Protein AF-A0A7S2FV29-F1 (afdb_monomer)

Nearest PDB structures (foldseek):
  6sgd-assembly1_A  TM=8.926E-01  e=2.599E-06  Homo sapiens
  2xnm-assembly1_A  TM=9.007E-01  e=4.123E-06  Homo sapiens
  2w5b-assembly1_A  TM=8.943E-01  e=2.611E-05  Homo sapiens
  2w5a-assembly1_A  TM=8.848E-01  e=2.327E-05  Homo sapiens
  2w5h-assembly1_A  TM=8.941E-01  e=4.142E-05  Homo sapiens

Secondary structure (DSSP, 8-state):
--PPPPS----TTGGGG-TT---------PPPHHHHHHEEEEEEEEEETTEEEEEEEETTT--EEEEEEESSTTSSHHHHHHHHHHHHHHHH---TTS--EEEEEE-TTSS-EEEEEE---

pLDDT: mean 80.36, std 20.68, range [34.12, 97.06]

Organism: NCBI:txid156173

InterPro domains:
  IPR000719 Protein kinase domain [PF00069] (39-121)
  IPR000719 Protein kinase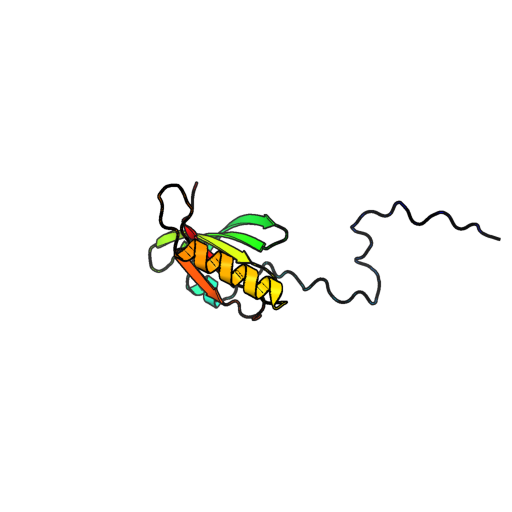 domain [PS50011] (39-121)
  IPR011009 Protein kinase-like domain superfamily [SSF56112] (33-121)
  IPR017441 Protein kinase, ATP binding site [PS00107] (45-68)
  IPR050117 Mitogen-activated protein (MAP) kinase [PTHR24055] (35-121)

Foldseek 3Di:
DDDDDDPPDDDPPPPPPDPPPDDPPPPDPDDDPVVCVQWAFDAWPDDDPQWTWTWIAGPPVRAIKIKTKGAQCPVDPVSVVVSVVVVVVLQVDDDPPHWHFPDKAQDPVNRMIITIIHDDD

Mean predicted aligned error: 11.05 Å

Radius of gyration: 19.19 Å; Cα contacts (8 Å, |Δi|>4): 158; chains: 1; bounding box: 43×57×44 Å

Structure (mmCIF, N/CA/C/O backbone):
data_AF-A0A7S2FV29-F1
#
_entry.id   AF-A0A7S2FV29-F1
#
loop_
_atom_site.group_PDB
_atom_site.id
_atom_site.type_symbol
_atom_site.label_atom_id
_atom_site.label_alt_id
_atom_site.label_comp_id
_atom_site.label_asym_id
_atom_site.label_entity_id
_atom_site.label_seq_id
_atom_site.pdbx_PDB_ins_code
_atom_site.Cartn_x
_atom_site.Cartn_y
_atom_site.Cartn_z
_atom_site.occupancy
_atom_site.B_iso_or_equiv
_atom_site.auth_seq_id
_atom_site.auth_comp_id
_atom_site.auth_asym_id
_atom_site.auth_atom_id
_atom_site.pdbx_PDB_model_num
ATOM 1 N N . THR A 1 1 ? 27.375 -44.046 -28.015 1.00 40.50 1 THR A N 1
ATOM 2 C CA . THR A 1 1 ? 26.262 -43.602 -28.888 1.00 40.50 1 THR A CA 1
ATOM 3 C C . THR A 1 1 ? 24.972 -43.512 -28.085 1.00 40.50 1 THR A C 1
ATOM 5 O O . THR A 1 1 ? 24.246 -44.488 -27.968 1.00 40.50 1 THR A O 1
ATOM 8 N N . LYS A 1 2 ? 24.682 -42.356 -27.470 1.00 34.12 2 LYS A N 1
ATOM 9 C CA . LYS A 1 2 ? 23.396 -42.109 -26.796 1.00 34.12 2 LYS A CA 1
ATOM 10 C C . LYS A 1 2 ? 22.786 -40.819 -27.332 1.00 34.12 2 LYS A C 1
ATOM 12 O O . LYS A 1 2 ? 23.417 -39.767 -27.332 1.00 34.12 2 LYS A O 1
ATOM 17 N N . LYS A 1 3 ? 21.591 -40.995 -27.886 1.00 37.47 3 LYS A N 1
ATOM 18 C CA . LYS A 1 3 ? 20.774 -40.036 -28.622 1.00 37.47 3 LYS A CA 1
ATOM 19 C C . LYS A 1 3 ? 20.309 -38.912 -27.687 1.00 37.47 3 LYS A C 1
ATOM 21 O O . LYS A 1 3 ? 19.856 -39.193 -26.581 1.00 37.47 3 LYS A O 1
ATOM 26 N N . ARG A 1 4 ? 20.413 -37.659 -28.144 1.00 37.59 4 ARG A N 1
ATOM 27 C CA . ARG A 1 4 ? 19.741 -36.498 -27.539 1.00 37.59 4 ARG A CA 1
ATOM 28 C C . ARG A 1 4 ? 18.236 -36.621 -27.792 1.00 37.59 4 ARG A C 1
ATOM 30 O O . ARG A 1 4 ? 17.831 -36.792 -28.937 1.00 37.59 4 ARG A O 1
ATOM 37 N N . LEU A 1 5 ? 17.440 -36.527 -26.731 1.00 40.25 5 LEU A N 1
ATOM 38 C CA . LEU A 1 5 ? 16.002 -36.240 -26.781 1.00 40.25 5 LEU A CA 1
ATOM 39 C C . LEU A 1 5 ? 15.786 -34.729 -26.539 1.00 40.25 5 LEU A C 1
ATOM 41 O O . LEU A 1 5 ? 16.661 -34.092 -25.944 1.00 40.25 5 LEU A O 1
ATOM 45 N N . PRO A 1 6 ? 14.694 -34.136 -27.057 1.00 38.59 6 PRO A N 1
ATOM 46 C CA . PRO A 1 6 ? 14.573 -32.696 -27.272 1.00 38.59 6 PRO A CA 1
ATOM 47 C C . PRO A 1 6 ? 14.159 -31.921 -26.011 1.00 38.59 6 PRO A C 1
ATOM 49 O O . PRO A 1 6 ? 13.435 -32.412 -25.153 1.00 38.59 6 PRO A O 1
ATOM 52 N N . LEU A 1 7 ? 14.613 -30.668 -25.949 1.00 43.84 7 LEU A N 1
ATOM 53 C CA . LEU A 1 7 ? 14.536 -29.704 -24.840 1.00 43.84 7 LEU A CA 1
ATOM 54 C C . LEU A 1 7 ? 13.140 -29.093 -24.579 1.00 43.84 7 LEU A C 1
ATOM 56 O O . LEU A 1 7 ? 13.039 -27.982 -24.070 1.00 43.84 7 LEU A O 1
ATOM 60 N N . ALA A 1 8 ? 12.056 -29.788 -24.906 1.00 43.84 8 ALA A N 1
ATOM 61 C CA . ALA A 1 8 ? 10.704 -29.242 -24.802 1.00 43.84 8 ALA A CA 1
ATOM 62 C C . ALA A 1 8 ? 9.825 -30.136 -23.922 1.00 43.84 8 ALA A C 1
ATOM 64 O O . ALA A 1 8 ? 9.058 -30.913 -24.469 1.00 43.84 8 ALA A O 1
ATOM 65 N N . CYS A 1 9 ? 9.996 -30.078 -22.590 1.00 40.78 9 CYS A N 1
ATOM 66 C CA . CYS A 1 9 ? 8.994 -30.494 -21.578 1.00 40.78 9 CYS A CA 1
ATOM 67 C C . CYS A 1 9 ? 9.535 -30.456 -20.128 1.00 40.78 9 CYS A C 1
ATOM 69 O O . CYS A 1 9 ? 9.363 -31.417 -19.382 1.00 40.78 9 CYS A O 1
ATOM 71 N N . LEU A 1 10 ? 10.179 -29.370 -19.681 1.00 38.88 10 LEU A N 1
ATOM 72 C CA . LEU A 1 10 ? 10.472 -29.217 -18.246 1.00 38.88 10 LEU A CA 1
ATOM 73 C C . LEU A 1 10 ? 9.546 -28.165 -17.611 1.00 38.88 10 LEU A C 1
ATOM 75 O O . LEU A 1 10 ? 9.418 -27.069 -18.158 1.00 38.88 10 LEU A O 1
ATOM 79 N N . PRO A 1 11 ? 8.873 -28.488 -16.488 1.00 40.88 11 PRO A N 1
ATOM 80 C CA . PRO A 1 11 ? 7.975 -27.569 -15.801 1.00 40.88 11 PRO A CA 1
ATOM 81 C C . PRO A 1 11 ? 8.756 -26.371 -15.249 1.00 40.88 11 PRO A C 1
ATOM 83 O O . PRO A 1 11 ? 9.900 -26.509 -14.810 1.00 40.88 11 PRO A O 1
ATOM 86 N N . LEU A 1 12 ? 8.105 -25.203 -15.214 1.00 47.28 12 LEU A N 1
ATOM 87 C CA . LEU A 1 12 ? 8.633 -23.893 -14.789 1.00 47.28 12 LEU A CA 1
ATOM 88 C C . LEU A 1 12 ? 9.187 -23.822 -13.343 1.00 47.28 12 LEU A C 1
ATOM 90 O O . LEU A 1 12 ? 9.497 -22.740 -12.856 1.00 47.28 12 LEU A O 1
ATOM 94 N N . GLN A 1 13 ? 9.330 -24.950 -12.647 1.00 45.34 13 GLN A N 1
ATOM 95 C CA . GLN A 1 13 ? 9.890 -25.054 -11.296 1.00 45.34 13 GLN A CA 1
ATOM 96 C C . GLN A 1 13 ? 11.311 -25.650 -11.267 1.00 45.34 13 GLN A C 1
ATOM 98 O O . GLN A 1 13 ? 11.946 -25.670 -10.218 1.00 45.34 13 GLN A O 1
ATOM 103 N N . ALA A 1 14 ? 11.855 -26.099 -12.404 1.00 39.19 14 ALA A N 1
ATOM 104 C CA . ALA A 1 14 ? 13.146 -26.799 -12.445 1.00 39.19 14 ALA A CA 1
ATOM 105 C C . ALA A 1 14 ? 14.395 -25.888 -12.461 1.00 39.19 14 ALA A C 1
ATOM 107 O O . ALA A 1 14 ? 15.518 -26.384 -12.452 1.00 39.19 14 ALA A O 1
ATOM 108 N N . TRP A 1 15 ? 14.237 -24.563 -12.468 1.00 43.34 15 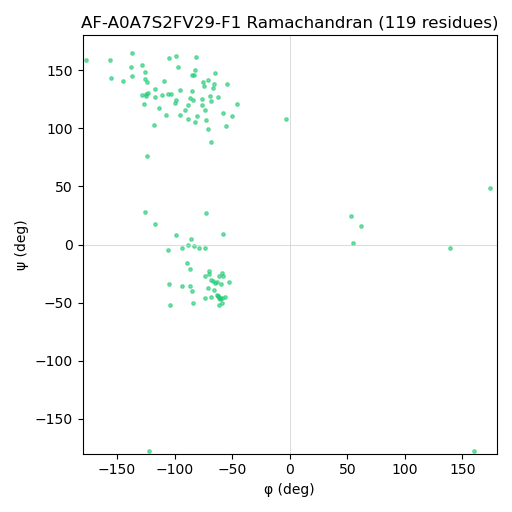TRP A N 1
ATOM 109 C CA . TRP A 1 15 ? 15.358 -23.613 -12.534 1.00 43.34 15 TRP A CA 1
ATOM 110 C C . TRP A 1 15 ? 15.932 -23.221 -11.161 1.00 43.34 15 TRP A C 1
ATOM 112 O O . TRP A 1 15 ? 16.918 -22.494 -11.100 1.00 43.34 15 TRP A O 1
ATOM 122 N N . ALA A 1 16 ? 15.381 -23.746 -10.060 1.00 41.41 16 ALA A N 1
ATOM 123 C CA . ALA A 1 16 ? 15.835 -23.446 -8.699 1.00 41.41 16 ALA A CA 1
ATOM 124 C C . ALA A 1 16 ? 17.117 -24.195 -8.252 1.00 41.41 16 ALA A C 1
ATOM 126 O O . ALA A 1 16 ? 17.596 -23.949 -7.151 1.00 41.41 16 ALA A O 1
ATOM 127 N N . TRP A 1 17 ? 17.684 -25.095 -9.071 1.00 44.44 17 TRP A N 1
ATOM 128 C CA . TRP A 1 17 ? 18.804 -25.978 -8.679 1.00 44.44 17 TRP A CA 1
ATOM 129 C C . TRP A 1 17 ? 20.033 -25.916 -9.609 1.00 44.44 17 TRP A C 1
ATOM 131 O O . TRP A 1 17 ? 20.782 -26.886 -9.715 1.00 44.44 17 TRP A O 1
ATOM 141 N N . LEU A 1 18 ? 20.278 -24.786 -10.285 1.00 37.41 18 LEU A N 1
ATOM 142 C CA . LEU A 1 18 ? 21.548 -24.555 -10.989 1.00 37.41 18 LEU A CA 1
ATOM 143 C C . LEU A 1 18 ? 22.483 -23.674 -10.141 1.00 37.41 18 LEU A C 1
ATOM 145 O O . LEU A 1 18 ? 22.119 -22.535 -9.832 1.00 37.41 18 LEU A O 1
ATOM 149 N N . PRO A 1 19 ? 23.695 -24.146 -9.789 1.00 40.09 19 PRO A N 1
ATOM 150 C CA . PRO A 1 19 ? 24.687 -23.321 -9.113 1.00 40.09 19 PRO A CA 1
ATOM 151 C C . PRO A 1 19 ? 25.224 -22.297 -10.123 1.00 40.09 19 PRO A C 1
ATOM 153 O O . PRO A 1 19 ? 26.027 -22.628 -10.991 1.00 40.09 19 PRO A O 1
ATOM 156 N N . GLY A 1 20 ? 24.708 -21.068 -10.059 1.00 49.06 20 GLY A N 1
ATOM 157 C CA . GLY A 1 20 ? 25.052 -19.980 -10.986 1.00 49.06 20 GLY A CA 1
ATOM 158 C C . GLY A 1 20 ? 23.877 -19.109 -11.448 1.00 49.06 20 GLY A C 1
ATOM 159 O O . GLY A 1 20 ? 24.097 -18.134 -12.161 1.00 49.06 20 GLY A O 1
ATOM 160 N N . GLY A 1 21 ? 22.638 -19.414 -11.046 1.00 39.38 21 GLY A N 1
ATOM 161 C CA . GLY A 1 21 ? 21.497 -18.521 -11.263 1.00 39.38 21 GLY A CA 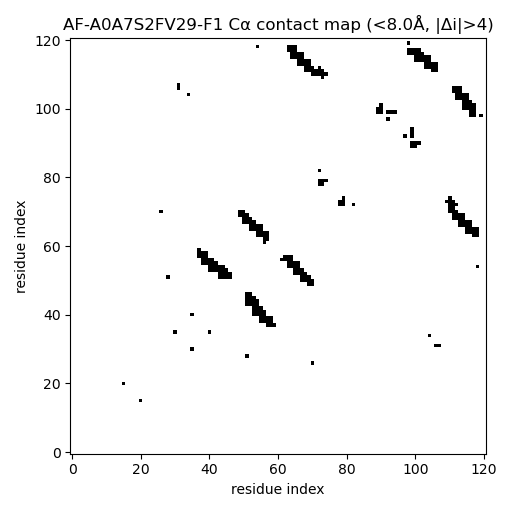1
ATOM 162 C C . GLY A 1 21 ? 21.571 -17.307 -10.339 1.00 39.38 21 GLY A C 1
ATOM 163 O O . GLY A 1 21 ? 21.356 -17.432 -9.135 1.00 39.38 21 GLY A O 1
ATOM 164 N N . SER A 1 22 ? 21.886 -16.136 -10.893 1.00 41.88 22 SER A N 1
ATOM 165 C CA . SER A 1 22 ? 21.767 -14.867 -10.176 1.00 41.88 22 SER A CA 1
ATOM 166 C C . SER A 1 22 ? 20.322 -14.694 -9.707 1.00 41.88 22 SER A C 1
ATOM 168 O O . SER A 1 22 ? 19.402 -14.621 -10.519 1.00 41.88 22 SER A O 1
ATOM 170 N N . LEU A 1 23 ? 20.175 -14.729 -8.383 1.00 44.00 23 LEU A N 1
ATOM 171 C CA . LEU A 1 23 ? 19.036 -14.377 -7.544 1.00 44.00 23 LEU A CA 1
ATOM 172 C C . LEU A 1 23 ? 17.833 -13.813 -8.317 1.00 44.00 23 LEU A C 1
ATOM 174 O O . LEU A 1 23 ? 17.814 -12.640 -8.688 1.00 44.00 23 LEU A O 1
ATOM 178 N N . ILE A 1 24 ? 16.764 -14.608 -8.428 1.00 52.38 24 ILE A N 1
ATOM 179 C CA . ILE A 1 24 ? 15.422 -14.030 -8.305 1.00 52.38 24 ILE A CA 1
ATOM 180 C C . ILE A 1 24 ? 15.494 -13.224 -7.010 1.00 52.38 24 ILE A C 1
ATOM 182 O O . ILE A 1 24 ? 15.712 -13.822 -5.952 1.00 52.38 24 ILE A O 1
ATOM 186 N N . GLY A 1 25 ? 15.461 -11.891 -7.104 1.00 47.34 25 GLY A N 1
ATOM 187 C CA . GLY A 1 25 ? 15.579 -11.009 -5.948 1.00 47.34 25 GLY A CA 1
ATOM 188 C C . GLY A 1 25 ? 14.674 -11.547 -4.851 1.00 47.34 25 GLY A C 1
ATOM 189 O O . GLY A 1 25 ? 13.499 -11.799 -5.106 1.00 47.34 25 GLY A O 1
ATOM 190 N N . ALA A 1 26 ? 15.248 -11.865 -3.689 1.00 50.47 26 ALA A N 1
ATOM 191 C CA . ALA A 1 26 ? 14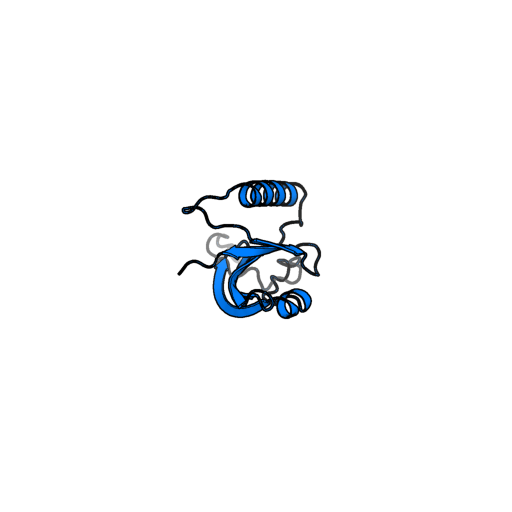.522 -12.521 -2.615 1.00 50.47 26 ALA A CA 1
ATOM 192 C C . ALA A 1 26 ? 13.291 -11.671 -2.266 1.00 50.47 26 ALA A C 1
ATOM 194 O O . ALA A 1 26 ? 13.410 -10.623 -1.634 1.00 50.47 26 ALA A O 1
ATOM 195 N N . MET A 1 27 ? 12.118 -12.099 -2.737 1.00 58.16 27 MET A N 1
ATOM 196 C CA . MET A 1 27 ? 10.839 -11.446 -2.485 1.00 58.16 27 MET A CA 1
ATOM 197 C C . MET A 1 27 ? 10.510 -11.633 -1.010 1.00 58.16 27 MET A C 1
ATOM 199 O O . MET A 1 27 ? 9.895 -12.626 -0.620 1.00 58.16 27 MET A O 1
ATOM 203 N N . SER A 1 28 ? 10.986 -10.707 -0.180 1.00 69.81 28 SER A N 1
ATOM 204 C CA . SER A 1 28 ? 10.755 -10.755 1.256 1.00 69.81 28 SER A CA 1
ATOM 205 C C . SER A 1 28 ? 9.309 -10.369 1.547 1.00 69.81 28 SER A C 1
ATOM 207 O O . SER A 1 28 ? 8.883 -9.234 1.303 1.00 69.81 28 SER A O 1
ATOM 209 N N . GLU A 1 29 ? 8.555 -11.326 2.087 1.00 80.12 29 GLU A N 1
ATOM 210 C CA . GLU A 1 29 ? 7.199 -11.095 2.591 1.00 80.12 29 GLU A CA 1
ATOM 211 C C . GLU A 1 29 ? 7.187 -10.327 3.918 1.00 80.12 29 GLU A C 1
ATOM 213 O O . GLU A 1 29 ? 6.118 -10.009 4.432 1.00 80.12 29 GLU A O 1
ATOM 218 N N . GLU A 1 30 ? 8.360 -10.027 4.475 1.00 86.25 30 GLU A N 1
ATOM 219 C CA . GLU A 1 30 ? 8.480 -9.323 5.741 1.00 86.25 30 GLU A CA 1
ATOM 220 C C . GLU A 1 30 ? 8.072 -7.856 5.590 1.00 86.25 30 GLU A C 1
ATOM 222 O O . GLU A 1 30 ? 8.355 -7.188 4.583 1.00 86.25 30 GLU A O 1
ATOM 227 N N . ILE A 1 31 ? 7.391 -7.363 6.620 1.00 90.94 31 ILE A N 1
ATOM 228 C CA . ILE A 1 31 ? 6.952 -5.979 6.722 1.00 90.94 31 ILE A CA 1
ATOM 229 C C . ILE A 1 31 ? 8.005 -5.225 7.520 1.00 90.94 31 ILE A C 1
ATOM 231 O O . ILE A 1 31 ? 8.476 -5.674 8.562 1.00 90.94 31 ILE A O 1
ATOM 235 N N . ASP A 1 32 ? 8.397 -4.062 7.016 1.00 93.62 32 ASP A N 1
ATOM 236 C CA . ASP A 1 32 ? 9.427 -3.278 7.674 1.00 93.62 32 ASP A CA 1
ATOM 237 C C . ASP A 1 32 ? 8.967 -2.774 9.052 1.00 93.62 32 ASP A C 1
ATOM 239 O O . ASP A 1 32 ? 7.866 -2.240 9.207 1.00 93.62 32 ASP A O 1
ATOM 243 N N . LYS A 1 33 ? 9.861 -2.831 10.049 1.00 93.06 33 LYS A N 1
ATOM 244 C CA . LYS A 1 33 ? 9.563 -2.435 11.439 1.00 93.06 33 LYS A CA 1
ATOM 245 C C . LYS A 1 33 ? 8.973 -1.027 11.570 1.00 93.06 33 LYS A C 1
ATOM 247 O O . LYS A 1 33 ? 8.218 -0.760 12.501 1.00 93.06 33 LYS A O 1
ATOM 252 N N . HIS A 1 34 ? 9.341 -0.073 10.707 1.00 94.38 34 HIS A N 1
ATOM 253 C CA . HIS A 1 34 ? 8.762 1.281 10.750 1.00 94.38 34 HIS A CA 1
ATOM 254 C C . HIS A 1 34 ? 7.329 1.340 10.234 1.00 94.38 34 HIS A C 1
ATOM 256 O O . HIS A 1 34 ? 6.578 2.210 10.678 1.00 94.38 34 HIS A O 1
ATOM 262 N N . VAL A 1 35 ? 6.948 0.425 9.345 1.00 94.88 35 VAL A N 1
ATOM 263 C CA . VAL A 1 35 ? 5.572 0.256 8.879 1.00 94.88 35 VAL A CA 1
ATOM 264 C C . VAL A 1 35 ? 4.742 -0.387 9.987 1.00 94.88 35 VAL A C 1
ATOM 266 O O . VAL A 1 35 ? 3.709 0.168 10.346 1.00 94.88 35 VAL A O 1
ATOM 269 N N . GLU A 1 36 ? 5.244 -1.444 10.633 1.00 94.75 36 GLU A N 1
ATOM 270 C CA . GLU A 1 36 ? 4.576 -2.104 11.774 1.00 94.75 36 GLU A CA 1
ATOM 271 C C . GLU A 1 36 ? 4.376 -1.181 12.987 1.00 94.75 36 GLU A C 1
ATOM 273 O O . GLU A 1 36 ? 3.446 -1.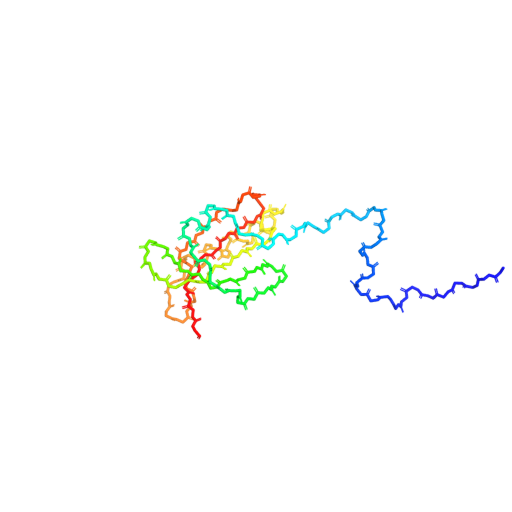344 13.782 1.00 94.75 36 GLU A O 1
ATOM 278 N N . ARG A 1 37 ? 5.236 -0.167 13.154 1.00 95.12 37 ARG A N 1
ATOM 279 C CA . ARG A 1 37 ? 5.038 0.867 14.183 1.00 95.12 37 ARG A CA 1
ATOM 280 C C . ARG A 1 37 ? 3.815 1.741 13.910 1.00 95.12 37 ARG A C 1
ATOM 282 O O . ARG A 1 37 ? 3.207 2.196 14.872 1.00 95.12 37 ARG A O 1
ATOM 289 N N . LYS A 1 38 ? 3.459 1.970 12.643 1.00 95.75 38 LYS A N 1
ATOM 290 C CA . LYS A 1 38 ? 2.321 2.813 12.234 1.00 95.75 38 LYS A CA 1
ATOM 291 C C . LYS A 1 38 ? 1.041 2.009 12.010 1.00 95.75 38 LYS A C 1
ATOM 293 O O . LYS A 1 38 ? -0.036 2.488 12.347 1.00 95.75 38 LYS A O 1
ATOM 298 N N . TYR A 1 39 ? 1.172 0.795 11.488 1.00 96.69 39 TYR A N 1
ATOM 299 C CA . TYR A 1 39 ? 0.060 -0.056 11.087 1.00 96.69 39 TYR A CA 1
ATOM 300 C C . TYR A 1 39 ? 0.122 -1.391 11.818 1.00 96.69 39 TYR A C 1
ATOM 302 O O . TYR A 1 39 ? 1.159 -2.048 11.864 1.00 96.69 39 TYR A O 1
ATOM 310 N N . GLU A 1 40 ? -0.997 -1.789 12.406 1.00 96.62 40 GLU A N 1
ATOM 311 C CA . GLU A 1 40 ? -1.190 -3.114 12.978 1.00 96.62 40 GLU A CA 1
ATOM 312 C C . GLU A 1 40 ? -1.711 -4.049 11.890 1.00 96.62 40 GLU A C 1
ATOM 314 O O . GLU A 1 40 ? -2.844 -3.916 11.434 1.00 96.62 40 GLU A O 1
ATOM 319 N N . VAL A 1 41 ? -0.865 -4.961 11.423 1.00 95.44 41 VAL A N 1
ATOM 320 C CA . VAL A 1 41 ? -1.194 -5.863 10.317 1.00 95.44 41 VAL A CA 1
ATOM 321 C C . VAL A 1 41 ? -1.963 -7.059 10.864 1.00 95.44 41 VAL A C 1
ATOM 323 O O . VAL A 1 41 ? -1.487 -7.738 11.767 1.00 95.44 41 VAL A O 1
ATOM 326 N N . SER A 1 42 ? -3.150 -7.316 10.319 1.00 93.00 42 SER A N 1
ATOM 327 C CA . SER A 1 42 ? -4.070 -8.333 10.839 1.00 93.00 42 SER A CA 1
ATOM 328 C C . SER A 1 42 ? -4.087 -9.596 9.978 1.00 93.00 42 SER A C 1
ATOM 330 O O . SER A 1 42 ? -3.917 -10.697 10.489 1.00 93.00 42 SER A O 1
ATOM 332 N N . GLN A 1 43 ? -4.292 -9.455 8.665 1.00 93.62 43 GLN A N 1
ATOM 333 C CA . GLN A 1 43 ? -4.499 -10.596 7.767 1.00 93.62 43 GLN A CA 1
ATOM 334 C C . GLN A 1 43 ? -3.870 -10.345 6.398 1.00 93.62 43 GLN A C 1
ATOM 336 O O . GLN A 1 43 ? -3.986 -9.257 5.844 1.00 93.62 43 GLN A O 1
ATOM 341 N N . LYS A 1 44 ? -3.254 -11.3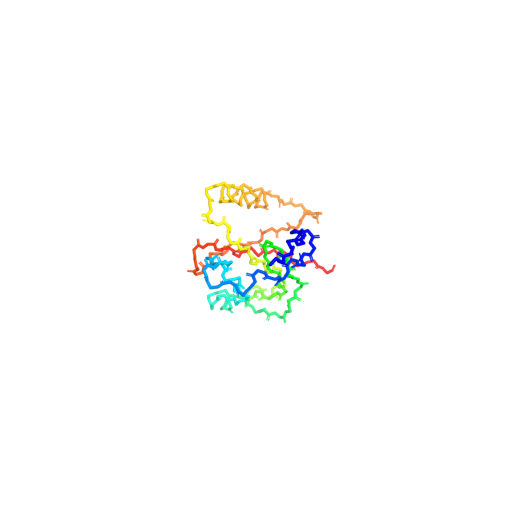68 5.800 1.00 94.75 44 LYS A N 1
ATOM 342 C CA . LYS A 1 44 ? -2.835 -11.336 4.392 1.00 94.75 44 LYS A CA 1
ATOM 343 C C . LYS A 1 44 ? -4.055 -11.528 3.488 1.00 94.75 44 LYS A C 1
ATOM 345 O O . LYS A 1 44 ? -4.724 -12.553 3.575 1.00 94.75 44 LYS A O 1
ATOM 350 N N . LEU A 1 45 ? -4.330 -10.548 2.630 1.00 93.19 45 LEU A N 1
ATOM 351 C CA . LEU A 1 45 ? -5.451 -10.580 1.684 1.00 93.19 45 LEU A CA 1
ATOM 352 C C . LEU A 1 45 ? -5.065 -11.287 0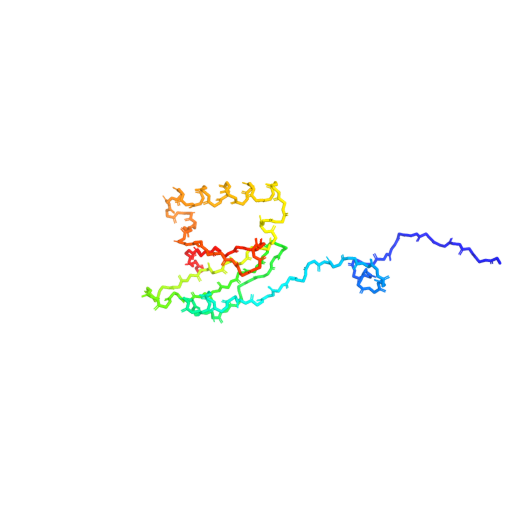.383 1.00 93.19 45 LEU A C 1
ATOM 354 O O . LEU A 1 45 ? -5.870 -12.007 -0.196 1.00 93.19 45 LEU A O 1
ATOM 358 N N . GLY A 1 46 ? -3.820 -11.121 -0.071 1.00 92.12 46 GLY A N 1
ATOM 359 C CA . GLY A 1 46 ? -3.358 -11.770 -1.293 1.00 92.12 46 GLY A CA 1
ATOM 360 C C . GLY A 1 46 ? -1.892 -11.513 -1.612 1.00 92.12 46 GLY A C 1
ATOM 361 O O . GLY A 1 46 ? -1.292 -10.547 -1.143 1.00 92.12 46 GLY A O 1
ATOM 362 N N . LYS A 1 47 ? -1.312 -12.395 -2.429 1.00 92.38 47 LYS A N 1
ATOM 363 C CA . LYS A 1 47 ? 0.034 -12.268 -3.001 1.00 92.38 47 LYS A CA 1
ATOM 364 C C . LYS A 1 47 ? -0.072 -12.379 -4.516 1.00 92.38 47 LYS A C 1
ATOM 366 O O . LYS A 1 47 ? -0.651 -13.336 -5.019 1.00 92.38 47 LYS A O 1
ATOM 371 N N . GLY A 1 48 ? 0.495 -11.410 -5.220 1.00 85.94 48 GLY A N 1
ATOM 372 C CA . GLY A 1 48 ? 0.614 -11.409 -6.673 1.00 85.94 48 GLY A CA 1
ATOM 373 C C . GLY A 1 48 ? 2.069 -11.299 -7.114 1.00 85.94 48 GLY A C 1
ATOM 374 O O . GLY A 1 48 ? 2.979 -11.221 -6.291 1.00 85.94 48 GLY A O 1
ATOM 375 N N . ALA A 1 49 ? 2.279 -11.250 -8.429 1.00 81.25 49 ALA A N 1
ATOM 376 C CA . ALA A 1 49 ? 3.607 -11.046 -9.011 1.00 81.25 49 ALA A CA 1
ATOM 377 C C . ALA A 1 49 ? 4.212 -9.680 -8.636 1.00 81.25 49 ALA A C 1
ATOM 379 O O . ALA A 1 49 ? 5.417 -9.567 -8.465 1.00 81.25 49 ALA A O 1
ATOM 380 N N . TYR A 1 50 ? 3.367 -8.659 -8.468 1.00 82.94 50 TYR A N 1
ATOM 381 C CA . TYR A 1 50 ? 3.790 -7.277 -8.219 1.00 82.94 50 TYR A CA 1
ATOM 382 C C . TYR A 1 50 ? 3.865 -6.896 -6.738 1.00 82.94 50 TYR A C 1
ATOM 384 O O . TYR A 1 50 ? 4.189 -5.753 -6.420 1.00 82.94 50 TYR A O 1
ATOM 392 N N . GLY A 1 51 ? 3.492 -7.788 -5.817 1.00 90.81 51 GLY A N 1
ATOM 393 C CA . GLY A 1 51 ? 3.378 -7.394 -4.420 1.00 90.81 51 GLY A CA 1
ATOM 394 C C . GLY A 1 51 ? 2.521 -8.289 -3.546 1.00 90.81 51 GLY A C 1
ATOM 395 O O . GLY A 1 51 ? 1.945 -9.286 -3.987 1.00 90.81 51 GLY A O 1
ATOM 396 N N . ILE A 1 52 ? 2.396 -7.877 -2.290 1.00 94.31 52 ILE A N 1
ATOM 397 C CA . ILE A 1 52 ? 1.524 -8.501 -1.294 1.00 94.31 52 ILE A CA 1
ATOM 398 C C . ILE A 1 52 ? 0.608 -7.433 -0.708 1.00 94.31 52 ILE A C 1
ATOM 400 O O . ILE A 1 52 ? 1.016 -6.286 -0.522 1.00 94.31 52 ILE A O 1
ATOM 404 N N . VAL A 1 53 ? -0.638 -7.818 -0.445 1.00 95.31 53 VAL A N 1
ATOM 405 C CA . VAL A 1 53 ? -1.648 -6.970 0.185 1.00 95.31 53 VAL A CA 1
ATOM 406 C C . VAL A 1 53 ? -2.064 -7.587 1.513 1.00 95.31 53 VAL A C 1
ATOM 408 O O . VAL A 1 53 ? -2.362 -8.782 1.592 1.00 95.31 53 VAL A O 1
ATOM 411 N N . TRP A 1 54 ? -2.130 -6.756 2.545 1.00 96.38 54 TRP A N 1
ATOM 412 C CA . TRP A 1 54 ? -2.615 -7.108 3.869 1.00 96.38 54 TRP A CA 1
ATOM 413 C C . TRP A 1 54 ? -3.726 -6.163 4.311 1.00 96.38 54 TRP A C 1
ATOM 415 O O . TRP A 1 54 ? -3.716 -4.974 4.004 1.00 96.38 54 TRP A O 1
ATOM 425 N N . LYS A 1 55 ? -4.653 -6.698 5.098 1.00 96.69 55 LYS A N 1
ATOM 426 C CA . LYS A 1 55 ? -5.544 -5.930 5.950 1.00 96.69 55 LYS A CA 1
ATOM 427 C C . LYS A 1 55 ? -4.744 -5.462 7.155 1.00 96.69 55 LYS A C 1
ATOM 429 O O . LYS A 1 55 ? -4.131 -6.281 7.845 1.00 96.69 55 LYS A O 1
ATOM 434 N N . ALA A 1 56 ? -4.751 -4.163 7.399 1.00 97.06 56 ALA A N 1
ATOM 435 C CA . ALA A 1 56 ? -4.099 -3.555 8.543 1.00 97.06 56 ALA A CA 1
ATOM 436 C C . ALA A 1 56 ? -5.000 -2.491 9.175 1.00 97.06 56 ALA A C 1
ATOM 438 O O . ALA A 1 56 ? -5.971 -2.042 8.574 1.00 97.06 56 ALA A O 1
ATOM 439 N N . THR A 1 57 ? -4.671 -2.087 10.393 1.00 97.00 57 THR A N 1
ATOM 440 C CA . THR A 1 57 ? -5.334 -0.998 11.110 1.00 97.00 57 THR A CA 1
ATOM 441 C C . THR A 1 57 ? -4.320 0.106 11.359 1.00 97.00 57 THR A C 1
ATOM 443 O O . THR A 1 57 ? -3.236 -0.149 11.887 1.00 97.00 57 THR A O 1
ATOM 446 N N . ASP A 1 58 ? -4.639 1.338 10.974 1.00 96.69 58 ASP A N 1
ATOM 447 C CA . ASP A 1 58 ? -3.811 2.494 11.314 1.00 96.69 58 ASP A CA 1
ATOM 448 C C . ASP A 1 58 ? -3.887 2.740 12.826 1.00 96.69 58 ASP A C 1
ATOM 450 O O . ASP A 1 58 ? -4.966 2.922 13.391 1.00 96.69 58 ASP A O 1
ATOM 454 N N . LYS A 1 59 ? -2.743 2.748 13.516 1.00 95.62 59 LYS A N 1
ATOM 455 C CA . LYS A 1 59 ? -2.716 2.918 14.976 1.00 95.62 59 LYS A CA 1
ATOM 456 C C . LYS A 1 59 ? -3.097 4.330 15.420 1.00 95.62 59 LYS A C 1
ATOM 458 O O . LYS A 1 59 ? -3.510 4.499 16.564 1.00 95.62 59 LYS A O 1
ATOM 463 N N . LYS A 1 60 ? -2.956 5.334 14.548 1.00 94.62 60 LYS A N 1
ATOM 464 C CA . LYS A 1 60 ? -3.274 6.735 14.848 1.00 94.62 60 LYS A CA 1
ATOM 465 C C . LYS A 1 60 ? -4.757 7.030 14.645 1.00 94.62 60 LYS A C 1
ATOM 467 O O . LYS A 1 60 ? -5.367 7.614 15.534 1.00 94.62 60 LYS A O 1
ATOM 472 N N . SER A 1 61 ? -5.323 6.659 13.495 1.00 94.44 61 SER A N 1
ATOM 473 C CA . SER A 1 61 ? -6.740 6.926 13.191 1.00 94.44 61 SER A CA 1
ATOM 474 C C . SER A 1 61 ? -7.684 5.815 13.651 1.00 94.44 61 SER A C 1
ATOM 476 O O . SER A 1 61 ? -8.881 6.054 13.752 1.00 94.44 61 SER A O 1
ATOM 478 N N . ARG A 1 62 ? -7.159 4.618 13.953 1.00 94.88 62 ARG A N 1
ATOM 479 C CA . ARG A 1 62 ? -7.927 3.388 14.228 1.00 94.88 62 ARG A CA 1
ATOM 480 C C . ARG A 1 62 ? -8.775 2.908 13.045 1.00 94.88 62 ARG A C 1
ATOM 482 O O . ARG A 1 62 ? -9.635 2.050 13.219 1.00 94.88 62 ARG A O 1
ATOM 489 N N . GLU A 1 63 ? -8.512 3.413 11.843 1.00 94.81 63 GLU A N 1
ATOM 490 C CA . GLU A 1 63 ? -9.207 2.998 10.626 1.00 94.81 63 GLU A CA 1
ATOM 491 C C . GLU A 1 63 ? -8.607 1.718 10.037 1.00 94.81 63 GLU A C 1
ATOM 493 O O . GLU A 1 63 ? -7.390 1.507 10.070 1.00 94.81 63 GLU A O 1
ATOM 498 N N . GLN A 1 64 ? -9.464 0.885 9.441 1.00 96.00 64 GLN A N 1
ATOM 499 C CA . GLN A 1 64 ? -9.022 -0.251 8.637 1.00 96.00 64 GLN A CA 1
ATOM 500 C C . GLN A 1 64 ? -8.500 0.239 7.284 1.00 96.00 64 GLN A C 1
ATOM 502 O O . GLN A 1 64 ? -9.094 1.101 6.633 1.00 96.00 64 GLN A O 1
ATOM 507 N N . VAL A 1 65 ? -7.371 -0.321 6.865 1.00 96.81 65 VAL A N 1
ATOM 508 C CA . VAL A 1 65 ? -6.668 0.030 5.632 1.00 96.81 65 VAL A CA 1
ATOM 509 C C . VAL A 1 65 ? -6.165 -1.221 4.918 1.00 96.81 65 VAL A C 1
ATOM 511 O O . VAL A 1 65 ? -5.882 -2.253 5.535 1.00 96.81 65 VAL A O 1
ATOM 514 N N . ALA A 1 66 ? -6.025 -1.122 3.601 1.00 96.75 66 ALA A N 1
ATOM 515 C CA . ALA A 1 66 ? -5.336 -2.119 2.797 1.00 96.75 66 ALA A CA 1
ATOM 516 C C . ALA A 1 66 ? -3.880 -1.676 2.592 1.00 96.75 66 ALA A C 1
ATOM 518 O O . ALA A 1 66 ? -3.593 -0.694 1.907 1.00 96.75 66 ALA A O 1
ATOM 519 N N . LEU A 1 67 ? -2.947 -2.403 3.201 1.00 96.56 67 LEU A N 1
ATOM 520 C CA . LEU A 1 67 ? -1.513 -2.179 3.075 1.00 96.56 67 LEU A CA 1
ATOM 521 C C . LEU A 1 67 ? -0.979 -3.020 1.914 1.00 96.56 67 LEU A C 1
ATOM 523 O O . LEU A 1 67 ? -1.009 -4.244 1.982 1.00 96.56 67 LEU A O 1
ATOM 527 N N . LYS A 1 68 ? -0.466 -2.387 0.858 1.00 95.25 68 LYS A N 1
ATOM 528 C CA . LYS A 1 68 ? 0.122 -3.065 -0.304 1.00 95.25 68 LYS A CA 1
ATOM 529 C C . LYS A 1 68 ? 1.619 -2.789 -0.383 1.00 95.25 68 LYS A C 1
ATOM 531 O O . LYS A 1 68 ? 2.009 -1.646 -0.589 1.00 95.25 68 LYS A O 1
ATOM 536 N N . LYS A 1 69 ? 2.453 -3.825 -0.275 1.00 94.50 69 LYS A N 1
ATOM 537 C CA . LYS A 1 69 ? 3.889 -3.752 -0.591 1.00 94.50 69 LYS A CA 1
ATOM 538 C C . LYS A 1 69 ? 4.071 -4.068 -2.066 1.00 94.50 69 LYS A C 1
ATOM 540 O O . LYS A 1 69 ? 3.678 -5.149 -2.501 1.00 94.50 69 LYS A O 1
ATOM 545 N N . VAL A 1 70 ? 4.622 -3.126 -2.819 1.00 92.25 70 VAL A N 1
ATOM 546 C CA . VAL A 1 70 ? 4.957 -3.281 -4.236 1.00 92.25 70 VAL A CA 1
ATOM 547 C C . VAL A 1 70 ? 6.439 -3.600 -4.338 1.00 92.25 70 VAL A C 1
ATOM 549 O O . VAL A 1 70 ? 7.263 -2.851 -3.809 1.00 92.25 70 VAL A O 1
ATOM 552 N N . PHE A 1 71 ? 6.752 -4.715 -4.989 1.00 90.06 71 PHE A N 1
ATOM 553 C CA . PHE A 1 71 ? 8.122 -5.191 -5.145 1.00 90.06 71 PHE A CA 1
ATOM 554 C C . PHE A 1 71 ? 8.814 -4.551 -6.343 1.00 90.06 71 PHE A C 1
ATOM 556 O O . PHE A 1 71 ? 8.161 -4.300 -7.356 1.00 90.06 71 PHE A O 1
ATOM 563 N N . ASP A 1 72 ? 10.125 -4.321 -6.225 1.00 86.19 72 ASP A N 1
ATOM 564 C CA . ASP A 1 72 ? 11.004 -3.871 -7.318 1.00 86.19 72 ASP A CA 1
ATOM 565 C C . ASP A 1 72 ? 10.506 -2.602 -8.047 1.00 86.19 72 ASP A C 1
ATOM 567 O O . ASP A 1 72 ? 10.886 -2.312 -9.183 1.00 86.19 72 ASP A O 1
ATOM 571 N N . ALA A 1 73 ? 9.699 -1.786 -7.361 1.00 82.38 73 ALA A N 1
ATOM 572 C CA . ALA A 1 73 ? 9.100 -0.562 -7.887 1.00 82.38 73 ALA A CA 1
ATOM 573 C C . ALA A 1 73 ? 10.144 0.448 -8.391 1.00 82.38 73 ALA A C 1
ATOM 575 O O . ALA A 1 73 ? 9.859 1.246 -9.284 1.00 82.38 73 ALA A O 1
ATOM 576 N N . PHE A 1 74 ? 11.355 0.406 -7.829 1.00 84.50 74 PHE A N 1
ATOM 577 C CA . PHE A 1 74 ? 12.470 1.284 -8.182 1.00 84.50 74 PHE A CA 1
ATOM 578 C C . PHE A 1 74 ? 13.683 0.543 -8.755 1.00 84.50 74 PHE A C 1
ATOM 580 O O . PHE A 1 74 ? 14.778 1.101 -8.782 1.00 84.50 74 PHE A O 1
ATOM 587 N N . GLN A 1 75 ? 13.521 -0.703 -9.215 1.00 83.12 75 GLN A N 1
ATOM 588 C CA . GLN A 1 75 ? 14.637 -1.472 -9.772 1.00 83.12 75 GLN A CA 1
ATOM 589 C C . GLN A 1 75 ? 15.206 -0.815 -11.040 1.00 83.12 75 GLN A C 1
ATOM 591 O O . GLN A 1 75 ? 16.423 -0.700 -11.181 1.00 83.12 75 GLN A O 1
ATOM 596 N N . ASN A 1 76 ? 14.324 -0.346 -11.929 1.00 86.44 76 ASN A N 1
ATOM 597 C CA . ASN A 1 76 ? 14.675 0.256 -13.214 1.00 86.44 76 ASN A CA 1
ATOM 598 C C . ASN A 1 76 ? 13.984 1.616 -13.391 1.00 86.44 76 ASN A C 1
ATOM 600 O O . ASN A 1 76 ? 12.896 1.849 -12.866 1.00 86.44 76 ASN A O 1
ATOM 604 N N . SER A 1 77 ? 14.563 2.503 -14.209 1.00 87.00 77 SER A N 1
ATOM 605 C CA . SER A 1 77 ? 13.996 3.838 -14.477 1.00 87.00 77 SER A CA 1
ATOM 606 C C . SER A 1 77 ? 12.589 3.789 -15.086 1.00 87.00 77 SER A C 1
ATOM 608 O O . SER A 1 77 ? 11.754 4.637 -14.778 1.00 87.00 77 SER A O 1
ATOM 610 N N . THR A 1 78 ? 12.307 2.779 -15.914 1.00 88.56 78 THR A N 1
ATOM 611 C CA . THR A 1 78 ? 10.991 2.594 -16.547 1.00 88.56 78 THR A CA 1
ATOM 612 C C . THR A 1 78 ? 9.921 2.216 -15.520 1.00 88.56 78 THR A C 1
ATOM 614 O O . THR A 1 78 ? 8.845 2.818 -15.516 1.00 88.56 78 THR A O 1
ATOM 617 N N . ASP A 1 79 ? 10.223 1.281 -14.615 1.00 86.19 79 ASP A N 1
ATOM 618 C CA . ASP A 1 79 ? 9.298 0.840 -13.562 1.00 86.19 79 ASP A CA 1
ATOM 619 C C . ASP A 1 79 ? 9.106 1.918 -12.495 1.00 86.19 79 ASP A C 1
ATOM 621 O O . ASP A 1 79 ? 7.978 2.176 -12.074 1.00 86.19 79 ASP A O 1
ATOM 625 N N . ALA A 1 80 ? 10.174 2.644 -12.155 1.00 88.44 80 ALA A N 1
ATOM 626 C CA . ALA A 1 80 ? 10.108 3.800 -11.269 1.00 88.44 80 ALA A CA 1
ATOM 627 C C . ALA A 1 80 ? 9.200 4.896 -11.844 1.00 88.44 80 ALA A C 1
ATOM 629 O O . ALA A 1 80 ? 8.321 5.411 -11.150 1.00 88.44 80 ALA A O 1
ATOM 630 N N . GLN A 1 81 ? 9.360 5.231 -13.130 1.00 91.50 81 GLN A N 1
ATOM 631 C CA . GLN A 1 81 ? 8.523 6.234 -13.787 1.00 91.50 81 GLN A CA 1
ATOM 632 C C . GLN A 1 81 ? 7.066 5.770 -13.893 1.00 91.50 81 GLN A C 1
ATOM 634 O O . GLN A 1 81 ? 6.146 6.568 -13.703 1.00 91.50 81 GLN A O 1
ATOM 639 N N . ARG A 1 82 ? 6.838 4.485 -14.186 1.00 90.25 82 ARG A N 1
ATOM 640 C CA . ARG A 1 82 ? 5.498 3.896 -14.210 1.00 90.25 82 ARG A CA 1
ATOM 641 C C . ARG A 1 82 ? 4.836 3.975 -12.836 1.00 90.25 82 ARG A C 1
ATOM 643 O O . ARG A 1 82 ? 3.742 4.527 -12.745 1.00 90.25 82 ARG A O 1
ATOM 650 N N . THR A 1 83 ? 5.521 3.512 -11.791 1.00 90.31 83 THR A N 1
ATOM 651 C CA . THR A 1 83 ? 5.049 3.564 -10.401 1.00 90.31 83 THR A CA 1
ATOM 652 C C . THR A 1 83 ? 4.729 4.996 -9.994 1.00 90.31 83 THR A C 1
ATOM 654 O O . THR A 1 83 ? 3.666 5.257 -9.439 1.00 90.31 83 THR A O 1
ATOM 657 N N . TYR A 1 84 ? 5.606 5.947 -10.323 1.00 90.56 84 TYR A N 1
ATOM 658 C CA . TYR A 1 84 ? 5.380 7.359 -10.035 1.00 90.56 84 TYR A CA 1
ATOM 659 C C . TYR A 1 84 ? 4.093 7.879 -10.684 1.00 90.56 84 TYR A C 1
ATOM 661 O O . TYR A 1 84 ? 3.256 8.455 -9.993 1.00 90.56 84 TYR A O 1
ATOM 669 N N . ARG A 1 85 ? 3.890 7.641 -11.988 1.00 92.56 85 ARG A N 1
ATOM 670 C CA . ARG A 1 85 ? 2.661 8.071 -12.677 1.00 92.56 85 ARG A CA 1
ATOM 671 C C . ARG A 1 85 ? 1.414 7.460 -12.044 1.00 92.56 85 ARG A C 1
ATOM 673 O O . ARG A 1 85 ? 0.454 8.180 -11.798 1.00 92.56 85 ARG A O 1
ATOM 680 N N . GLU A 1 86 ? 1.437 6.159 -11.765 1.00 89.75 86 GLU A N 1
ATOM 681 C CA . GLU A 1 86 ? 0.308 5.453 -11.148 1.00 89.75 86 GLU A CA 1
ATOM 682 C C . GLU A 1 86 ? -0.034 6.033 -9.767 1.00 89.75 86 GLU A C 1
ATOM 684 O O . GLU A 1 86 ? -1.195 6.338 -9.499 1.00 89.75 86 GLU A O 1
ATOM 689 N N . VAL A 1 87 ? 0.972 6.269 -8.919 1.00 91.50 87 VAL A N 1
ATOM 690 C CA . VAL A 1 87 ? 0.787 6.884 -7.596 1.00 91.50 87 VAL A CA 1
ATOM 691 C C . VAL A 1 87 ? 0.230 8.302 -7.713 1.00 91.50 87 VAL A C 1
ATOM 693 O O . VAL A 1 87 ? -0.701 8.642 -6.988 1.00 91.50 87 VAL A O 1
ATOM 696 N N . ILE A 1 88 ? 0.747 9.123 -8.631 1.00 91.50 88 ILE A N 1
ATOM 697 C CA . ILE A 1 88 ? 0.259 10.495 -8.830 1.00 91.50 88 ILE A CA 1
ATOM 698 C C . ILE A 1 88 ? -1.205 10.507 -9.271 1.00 91.50 88 ILE A C 1
ATOM 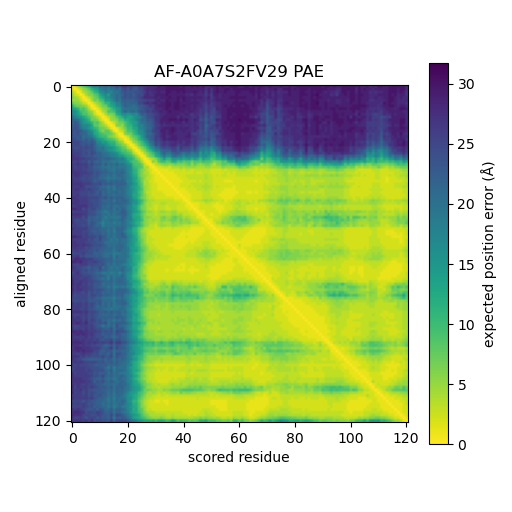700 O O . ILE A 1 88 ? -1.992 11.270 -8.712 1.00 91.50 88 ILE A O 1
ATOM 704 N N . TYR A 1 89 ? -1.596 9.639 -10.208 1.00 91.88 89 TYR A N 1
ATOM 705 C CA . TYR A 1 89 ? -3.000 9.533 -10.605 1.00 91.88 89 TYR A CA 1
ATOM 706 C C . TYR A 1 89 ? -3.886 9.120 -9.428 1.00 91.88 89 TYR A C 1
ATOM 708 O O . TYR A 1 89 ? -4.911 9.752 -9.190 1.00 91.88 89 TYR A O 1
ATOM 716 N N . LEU A 1 90 ? -3.477 8.117 -8.648 1.00 90.88 90 LEU A N 1
ATOM 717 C CA . LEU A 1 90 ? -4.242 7.650 -7.488 1.00 90.88 90 LEU A CA 1
ATOM 718 C C . LEU A 1 90 ? -4.361 8.702 -6.377 1.00 90.88 90 LEU A C 1
ATOM 720 O O . LEU A 1 90 ? -5.395 8.764 -5.723 1.00 90.88 90 LEU A O 1
ATOM 724 N N . LEU A 1 91 ? -3.344 9.547 -6.179 1.00 88.69 91 LEU A N 1
ATOM 725 C CA . LEU A 1 91 ? -3.407 10.661 -5.224 1.00 88.69 91 LEU A CA 1
ATOM 726 C C . LEU A 1 91 ? -4.391 11.757 -5.654 1.00 88.69 91 LEU A C 1
ATOM 728 O O . LEU A 1 91 ? -4.956 12.440 -4.805 1.00 88.69 91 LEU A O 1
ATOM 732 N N . GLN A 1 92 ? -4.580 11.951 -6.961 1.00 88.25 92 GLN A N 1
ATOM 733 C CA . GLN A 1 92 ? -5.487 12.966 -7.506 1.00 88.25 92 GLN A CA 1
ATOM 734 C C . GLN A 1 92 ? -6.931 12.464 -7.640 1.00 88.25 92 GLN A C 1
ATOM 736 O O . GLN A 1 92 ? -7.863 13.267 -7.702 1.00 88.25 92 GLN A O 1
ATOM 741 N N . MET A 1 93 ? -7.138 11.147 -7.677 1.00 85.75 93 MET A N 1
ATOM 742 C CA . MET A 1 93 ? -8.458 10.543 -7.835 1.00 85.75 93 MET A CA 1
ATOM 743 C C . MET A 1 93 ? -9.188 10.474 -6.493 1.00 85.75 93 MET A C 1
ATOM 745 O O . MET A 1 93 ? -8.904 9.629 -5.651 1.00 85.75 93 MET A O 1
ATOM 749 N N . THR A 1 94 ? -10.168 11.361 -6.311 1.00 86.25 94 THR A N 1
ATOM 750 C CA . THR A 1 94 ? -11.105 11.317 -5.179 1.00 86.25 94 THR A CA 1
ATOM 751 C C . THR A 1 94 ? -12.516 11.113 -5.711 1.00 86.25 94 THR A C 1
ATOM 753 O O . THR A 1 94 ? -13.118 12.035 -6.258 1.00 86.25 94 THR A O 1
ATOM 756 N N . HIS A 1 95 ? -13.035 9.892 -5.598 1.00 89.94 95 HIS A N 1
ATOM 757 C CA . 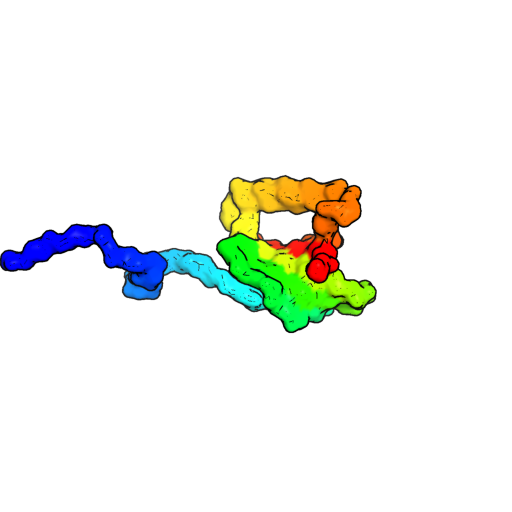HIS A 1 95 ? -14.380 9.552 -6.053 1.00 89.94 95 HIS A CA 1
ATOM 758 C C . HIS A 1 95 ? -14.913 8.342 -5.280 1.00 89.94 95 HIS A C 1
ATOM 760 O O . HIS A 1 95 ? -14.161 7.408 -5.034 1.00 89.94 95 HIS A O 1
ATOM 766 N N . ALA A 1 96 ? -16.212 8.312 -4.967 1.00 86.94 96 ALA A N 1
ATOM 767 C CA . ALA A 1 96 ? -16.826 7.248 -4.158 1.00 86.94 96 ALA A CA 1
ATOM 768 C C . ALA A 1 96 ? -16.679 5.828 -4.751 1.00 86.94 96 ALA A C 1
ATOM 770 O O . ALA A 1 96 ? -16.707 4.844 -4.025 1.00 86.94 96 ALA A O 1
ATOM 771 N N . ASN A 1 97 ? -16.503 5.727 -6.073 1.00 89.88 97 ASN A N 1
ATOM 772 C CA . ASN A 1 97 ? -16.345 4.451 -6.791 1.00 89.88 97 ASN A CA 1
ATOM 773 C C . ASN A 1 97 ? -14.880 4.090 -7.109 1.00 89.88 97 ASN A C 1
ATOM 775 O O . ASN A 1 97 ? -14.639 3.172 -7.890 1.00 89.88 97 ASN A O 1
ATOM 779 N N . ILE A 1 98 ? -13.901 4.839 -6.592 1.00 89.12 98 ILE A N 1
ATOM 780 C CA . ILE A 1 98 ? -12.474 4.600 -6.841 1.00 89.12 98 ILE A CA 1
ATOM 781 C C . ILE A 1 98 ? -11.776 4.462 -5.496 1.00 89.12 98 ILE A C 1
ATOM 783 O O . ILE A 1 98 ? -11.920 5.326 -4.637 1.00 89.12 98 ILE A O 1
ATOM 787 N N . VAL A 1 99 ? -10.995 3.394 -5.324 1.00 90.62 99 VAL A N 1
ATOM 788 C CA . VAL A 1 99 ? -10.272 3.171 -4.069 1.00 90.62 99 VAL A CA 1
ATOM 789 C C . VAL A 1 99 ? -9.276 4.306 -3.830 1.00 90.62 99 VAL A C 1
ATOM 791 O O . VAL A 1 99 ? -8.450 4.620 -4.693 1.00 90.62 99 VAL A O 1
ATOM 794 N N . GLN A 1 100 ? -9.353 4.931 -2.658 1.00 92.31 100 GLN A N 1
ATOM 795 C CA . GLN A 1 100 ? -8.516 6.080 -2.350 1.00 92.31 100 GLN A CA 1
ATOM 796 C C . GLN A 1 100 ? -7.147 5.640 -1.820 1.00 92.31 100 GLN A C 1
ATOM 798 O O . GLN A 1 100 ? -7.041 4.818 -0.904 1.00 92.31 100 GLN A O 1
ATOM 803 N N . LEU A 1 101 ? -6.079 6.226 -2.368 1.00 94.62 101 LEU A N 1
ATOM 804 C CA . LEU A 1 101 ? -4.733 6.114 -1.812 1.00 94.62 101 LEU A CA 1
ATOM 805 C C . LEU A 1 101 ? -4.581 7.112 -0.655 1.00 94.62 101 LEU A C 1
ATOM 807 O O . LEU A 1 101 ? -4.539 8.320 -0.870 1.00 94.62 101 LEU A O 1
ATOM 811 N N . LYS A 1 102 ? -4.484 6.606 0.578 1.00 92.62 102 LYS A N 1
ATOM 812 C CA . LYS A 1 102 ? -4.380 7.415 1.803 1.00 92.62 102 LYS A CA 1
ATOM 813 C C . LYS A 1 102 ? -2.947 7.843 2.110 1.00 92.62 102 LYS A C 1
ATOM 815 O O . LYS A 1 102 ? -2.715 8.948 2.594 1.00 92.62 102 LYS A O 1
ATOM 820 N N . SER A 1 103 ? -1.974 6.957 1.896 1.00 92.50 103 SER A N 1
ATOM 821 C CA . SER A 1 103 ? -0.577 7.239 2.234 1.00 92.50 103 SER A CA 1
ATOM 822 C C . SER A 1 103 ? 0.406 6.403 1.423 1.00 92.50 103 SER A C 1
ATOM 824 O O . SER A 1 103 ? 0.075 5.333 0.917 1.00 92.50 103 SER A O 1
ATOM 826 N N . VAL A 1 104 ? 1.641 6.890 1.341 1.00 93.69 104 VAL A N 1
ATOM 827 C CA . VAL A 1 104 ? 2.764 6.227 0.678 1.00 93.69 104 VAL A CA 1
ATOM 828 C C . VAL A 1 104 ? 3.930 6.172 1.658 1.00 93.69 104 VAL A C 1
ATOM 830 O O . VAL A 1 104 ? 4.301 7.189 2.247 1.00 93.69 104 VAL A O 1
ATOM 833 N N . LEU A 1 105 ? 4.515 4.990 1.846 1.00 93.94 105 LEU A N 1
ATOM 834 C CA . LEU A 1 105 ? 5.666 4.784 2.722 1.00 93.94 105 LEU A CA 1
ATOM 835 C C . LEU A 1 105 ? 6.808 4.152 1.936 1.00 93.94 105 LEU A C 1
ATOM 837 O O . LEU A 1 105 ? 6.620 3.233 1.141 1.00 93.94 105 LEU A O 1
ATOM 841 N N . LYS A 1 106 ? 8.019 4.617 2.219 1.00 92.00 106 LYS A N 1
ATOM 842 C CA . LYS A 1 106 ? 9.245 4.050 1.669 1.00 92.00 106 LYS A CA 1
ATOM 843 C C . LYS A 1 106 ? 9.586 2.729 2.371 1.00 92.00 106 LYS A C 1
ATOM 845 O O . LYS A 1 106 ? 9.433 2.647 3.593 1.00 92.00 106 LYS A O 1
ATOM 850 N N . ALA A 1 107 ? 10.048 1.727 1.626 1.00 91.12 107 ALA A N 1
ATOM 851 C CA . ALA A 1 107 ? 10.618 0.512 2.204 1.00 91.12 107 ALA A CA 1
ATOM 852 C C . ALA A 1 107 ? 12.087 0.699 2.609 1.00 91.12 107 ALA A C 1
ATOM 854 O O . ALA A 1 107 ? 12.762 1.608 2.129 1.00 91.12 107 ALA A O 1
ATOM 855 N N . ASN A 1 108 ? 12.598 -0.178 3.474 1.00 89.38 108 ASN A N 1
ATOM 856 C CA . ASN A 1 108 ? 13.998 -0.121 3.915 1.00 89.38 108 ASN A CA 1
ATOM 857 C C . ASN A 1 108 ? 15.000 -0.508 2.824 1.00 89.38 108 ASN A C 1
ATOM 859 O O . ASN A 1 108 ? 16.157 -0.109 2.885 1.00 89.38 108 ASN A O 1
ATOM 863 N N . ASN A 1 109 ? 14.576 -1.310 1.848 1.00 84.62 109 ASN A N 1
ATOM 864 C CA . ASN A 1 109 ? 15.452 -1.838 0.806 1.00 84.62 109 ASN A CA 1
ATOM 865 C C . ASN A 1 109 ? 15.630 -0.893 -0.393 1.00 84.62 109 ASN A C 1
ATOM 867 O O . ASN A 1 109 ? 16.240 -1.306 -1.375 1.00 84.62 109 ASN A O 1
ATOM 871 N N . ASP A 1 110 ? 15.070 0.324 -0.338 1.00 82.25 110 ASP A N 1
ATOM 872 C CA . ASP A 1 110 ? 15.072 1.349 -1.398 1.00 82.25 110 ASP A CA 1
ATOM 873 C C . ASP A 1 110 ? 14.513 0.904 -2.767 1.00 82.25 110 ASP A C 1
ATOM 875 O O . ASP A 1 110 ? 14.463 1.698 -3.704 1.00 82.25 110 ASP A O 1
ATOM 879 N N . LYS A 1 111 ? 14.058 -0.346 -2.883 1.00 86.50 111 LYS A N 1
ATOM 880 C CA . LYS A 1 111 ? 13.530 -0.963 -4.105 1.00 86.50 111 LYS A CA 1
ATOM 881 C C . LYS A 1 111 ? 12.019 -1.093 -4.067 1.00 86.50 111 LYS A C 1
ATOM 883 O O . LYS A 1 111 ? 11.373 -0.939 -5.100 1.00 86.50 111 LYS A O 1
ATOM 888 N N . ASP A 1 112 ? 11.473 -1.328 -2.880 1.00 91.19 112 ASP A N 1
ATOM 889 C CA . ASP A 1 112 ? 10.047 -1.521 -2.669 1.00 91.19 112 ASP A CA 1
ATOM 890 C C . ASP A 1 112 ? 9.377 -0.238 -2.166 1.00 91.19 112 ASP A C 1
ATOM 892 O O . ASP A 1 112 ? 10.000 0.685 -1.626 1.00 91.19 112 ASP A O 1
ATOM 896 N N . ILE A 1 113 ? 8.055 -0.205 -2.292 1.00 93.19 113 ILE A N 1
ATOM 897 C CA . ILE A 1 113 ? 7.217 0.862 -1.752 1.00 93.19 113 ILE A CA 1
ATOM 898 C C . ILE A 1 113 ? 5.972 0.270 -1.107 1.00 93.19 113 ILE A C 1
ATOM 900 O O . ILE A 1 113 ? 5.424 -0.725 -1.583 1.00 93.19 113 ILE A O 1
ATOM 904 N N . TYR A 1 114 ? 5.504 0.886 -0.026 1.00 95.12 114 TYR A N 1
ATOM 905 C CA . TYR A 1 114 ? 4.220 0.550 0.573 1.00 95.12 114 TYR A CA 1
ATOM 906 C C . TYR A 1 114 ? 3.193 1.612 0.201 1.00 95.12 114 TYR A C 1
ATOM 908 O O . TYR A 1 114 ? 3.408 2.809 0.393 1.00 95.12 114 TYR A O 1
ATOM 916 N N . LEU A 1 115 ? 2.056 1.151 -0.297 1.00 95.19 115 LEU A N 1
ATOM 917 C CA . LEU A 1 115 ? 0.893 1.959 -0.615 1.00 95.19 115 LEU A CA 1
ATOM 918 C C . LEU A 1 115 ? -0.214 1.609 0.378 1.00 95.19 115 LEU A C 1
ATOM 920 O O . LEU A 1 115 ? -0.520 0.433 0.584 1.00 95.19 115 LEU A O 1
ATOM 924 N N . VAL A 1 116 ? -0.787 2.625 1.011 1.00 96.00 116 VAL A N 1
ATOM 925 C CA . VAL A 1 116 ? -1.857 2.479 1.999 1.00 96.00 116 VAL A CA 1
ATOM 926 C C . VAL A 1 116 ? -3.150 2.949 1.362 1.00 96.00 116 VAL A C 1
ATOM 928 O O . VAL A 1 116 ? -3.315 4.139 1.102 1.00 96.00 116 VAL A O 1
ATOM 931 N N . PHE A 1 117 ? -4.059 2.018 1.123 1.00 95.19 117 PHE A N 1
ATOM 932 C CA . PHE A 1 117 ? -5.363 2.283 0.534 1.00 95.19 117 PHE A CA 1
ATOM 933 C C . PHE A 1 117 ? -6.468 2.232 1.583 1.00 95.19 117 PHE A C 1
ATOM 935 O O . PHE A 1 117 ? -6.321 1.628 2.650 1.00 95.19 117 PHE A O 1
ATOM 942 N N . GLU A 1 118 ? -7.598 2.843 1.254 1.00 93.00 118 GLU A N 1
ATOM 943 C CA . GLU A 1 118 ? -8.865 2.532 1.903 1.00 93.00 118 GLU A CA 1
ATOM 944 C C . GLU A 1 118 ? -9.166 1.027 1.821 1.00 93.00 118 GLU A C 1
ATOM 946 O O . GLU A 1 118 ? -8.900 0.376 0.807 1.00 93.00 118 GLU A O 1
ATOM 951 N N . TYR A 1 119 ? -9.667 0.461 2.919 1.00 93.44 119 TYR A N 1
ATOM 952 C CA . TYR A 1 119 ? -10.099 -0.930 2.956 1.00 93.44 119 TYR A CA 1
ATOM 953 C C . TYR A 1 119 ? -11.557 -1.031 2.499 1.00 93.44 119 TYR A C 1
ATOM 955 O O . TYR A 1 119 ? -12.420 -0.373 3.073 1.00 93.44 119 TYR A O 1
ATOM 963 N N . MET A 1 120 ? -11.810 -1.883 1.505 1.00 87.69 120 MET A N 1
ATOM 964 C CA . MET A 1 120 ? -13.147 -2.260 1.041 1.00 87.69 120 MET A CA 1
ATOM 965 C C . MET A 1 120 ? -13.413 -3.710 1.464 1.00 87.69 120 MET A C 1
ATOM 967 O O . MET A 1 120 ? -12.487 -4.526 1.426 1.00 87.69 120 MET A O 1
ATOM 971 N N . GLU A 1 121 ? -14.640 -4.013 1.886 1.00 77.44 121 GLU A N 1
ATOM 972 C CA . GLU A 1 121 ? -15.076 -5.365 2.276 1.00 77.44 121 GLU A CA 1
ATOM 973 C C . GLU A 1 121 ? -15.617 -6.174 1.092 1.00 77.44 121 GLU A C 1
ATOM 975 O O . GLU A 1 121 ? -16.283 -5.574 0.215 1.00 77.44 121 GLU A O 1
#

Solvent-accessible surface area (backbone atoms only — not comparable to full-atom values): 7488 Å² total; per-residue (Å²): 143,80,83,87,79,80,96,79,85,77,65,98,72,70,76,84,78,56,97,81,69,80,68,76,73,80,82,69,89,72,78,54,71,75,53,56,71,47,29,49,76,76,46,80,73,49,76,58,96,59,29,41,34,27,38,24,29,33,69,85,80,68,42,66,25,30,40,32,42,32,56,56,36,49,71,43,74,69,46,30,53,48,50,49,53,54,51,52,51,38,65,69,46,81,48,99,93,47,82,37,53,75,48,77,45,84,41,93,79,71,26,34,37,35,42,32,26,58,57,82,134

Sequence (121 aa):
TKKRLPLACLPLQAWAWLPGGSLIGAMSEEIDKHVERKYEVSQKLGKGAYGIVWKATDKKSREQVALKKVFDAFQNSTDAQRTYREVIYLLQMTHANIVQLKSVLKANNDKDIYLVFEYME